Protein AF-A0A5B9QUE5-F1 (afdb_monomer_lite)

pLDDT: mean 86.11, std 14.35, range [30.64, 97.0]

Secondary structure (DSSP, 8-state):
-------PPPPHHHHHHHHHHHHHHHHHTT--TTT-EEEEEEEEEEE--BTTB-EEEEEEEEEEEE-TTS-EEEEEEEEEEEEETTEEEEEEEEEESSHHHHHHHHHHHHH------TT-HHHHHHHHHHHHHHHHHHHHHHHHHH--

Sequence (148 aa):
MRPETDTRQFDKRTMQQVSADAVRALARAHYCPERSLIDYFRCIDFQPETEDAFGRQLWYFNATAIDEWNREVPVFGVIEYSVQYSLNELVEDGVFLTLEQRDRYESVYRREPLRPYWRHPGHRWLLAAMVLVSIGWLTVLLLRKLML

Organism: NCBI:txid980254

Foldseek 3Di:
DQPPQDVDDDDPVVVVVVVVVVLVQCVVVQWDSVPKAWDDKGWRDWAPDDPQAWIKTKMKIWIQTQHPVRDTAIKIKIWMFTHDPNDTDTPDIHIGRDPVVVVVVVVVVVVDDPDVCCPDVVNVVVVVVVVVVVVVVVVVVVVVVVVD

Structure (mmCIF, N/CA/C/O backbone):
data_AF-A0A5B9QUE5-F1
#
_entry.id   AF-A0A5B9QUE5-F1
#
loop_
_atom_site.group_PDB
_atom_site.id
_atom_site.type_symbol
_atom_site.label_atom_id
_atom_site.label_alt_id
_atom_site.label_comp_id
_atom_site.label_asym_id
_atom_site.label_entity_id
_atom_site.label_seq_id
_atom_site.pdbx_PDB_ins_code
_atom_site.Cartn_x
_atom_site.Cartn_y
_atom_site.Cartn_z
_atom_site.occupancy
_atom_site.B_iso_or_equiv
_atom_site.auth_seq_id
_atom_site.auth_comp_id
_atom_site.auth_asym_id
_atom_site.auth_atom_id
_atom_site.pdbx_PDB_model_num
ATOM 1 N N . MET A 1 1 ? -14.254 12.072 -16.467 1.00 30.64 1 MET A N 1
ATOM 2 C CA . MET A 1 1 ? -14.213 12.795 -15.180 1.00 30.64 1 MET A CA 1
ATOM 3 C C . MET A 1 1 ? -12.949 12.371 -14.455 1.00 30.64 1 MET A C 1
ATOM 5 O O . MET A 1 1 ? -12.829 11.198 -14.134 1.00 30.64 1 MET A O 1
ATOM 9 N N . ARG A 1 2 ? -11.970 13.271 -14.305 1.00 34.62 2 ARG A N 1
ATOM 10 C CA . ARG A 1 2 ? -10.830 13.053 -13.400 1.00 34.62 2 ARG A CA 1
ATOM 11 C C . ARG A 1 2 ? -11.378 13.205 -11.978 1.00 34.62 2 ARG A C 1
ATOM 13 O O . ARG A 1 2 ? -12.006 14.236 -11.749 1.00 34.62 2 ARG A O 1
ATOM 20 N N . PRO A 1 3 ? -11.207 12.236 -11.067 1.00 44.53 3 PRO A N 1
ATOM 21 C CA . PRO A 1 3 ? -11.553 12.479 -9.679 1.00 44.53 3 PRO A CA 1
ATOM 22 C C . PRO A 1 3 ? -10.622 13.580 -9.173 1.00 44.53 3 PRO A C 1
ATOM 24 O O . PRO A 1 3 ? -9.398 13.484 -9.300 1.00 44.53 3 PRO A O 1
ATOM 27 N N . GLU A 1 4 ? -11.222 14.672 -8.708 1.00 39.91 4 GLU A N 1
ATOM 28 C CA . GLU A 1 4 ? -10.539 15.719 -7.966 1.00 39.91 4 GLU A CA 1
ATOM 29 C C . GLU A 1 4 ? -9.822 15.033 -6.807 1.00 39.91 4 GLU A C 1
ATOM 31 O O . GLU A 1 4 ? -10.454 14.449 -5.929 1.00 39.91 4 GLU A O 1
ATOM 36 N N . THR A 1 5 ? -8.489 15.019 -6.840 1.00 45.91 5 THR A N 1
ATOM 37 C CA . THR A 1 5 ? -7.717 14.610 -5.672 1.00 45.91 5 THR A CA 1
ATOM 38 C C . THR A 1 5 ? -7.804 15.718 -4.658 1.00 45.91 5 THR A C 1
ATOM 40 O O . THR A 1 5 ? -6.935 16.585 -4.584 1.00 45.91 5 THR A O 1
ATOM 43 N N . ASP A 1 6 ? -8.911 15.687 -3.935 1.00 47.16 6 ASP A N 1
ATOM 44 C CA . ASP A 1 6 ? -9.102 16.439 -2.726 1.00 47.16 6 ASP A CA 1
ATOM 45 C C . ASP A 1 6 ? -8.006 16.012 -1.747 1.00 47.16 6 ASP A C 1
ATOM 47 O O . ASP A 1 6 ? -7.708 14.821 -1.593 1.00 47.16 6 ASP A O 1
ATOM 51 N N . THR A 1 7 ? -7.342 16.992 -1.145 1.00 56.16 7 THR A N 1
ATOM 52 C CA . THR A 1 7 ? -6.239 16.807 -0.193 1.00 56.16 7 THR A CA 1
ATOM 53 C C . THR A 1 7 ? -6.817 16.298 1.124 1.00 56.16 7 THR A C 1
ATOM 55 O O . THR A 1 7 ? -6.839 16.987 2.143 1.00 56.16 7 THR A O 1
ATOM 58 N N . ARG A 1 8 ? -7.370 15.087 1.093 1.00 67.50 8 ARG A N 1
ATOM 59 C CA . ARG A 1 8 ? -7.996 14.456 2.243 1.00 67.50 8 ARG A CA 1
ATOM 60 C C . ARG A 1 8 ? -6.909 14.199 3.275 1.00 67.50 8 ARG A C 1
ATOM 62 O O . ARG A 1 8 ? -5.949 13.477 3.011 1.00 67.50 8 ARG A O 1
ATOM 69 N N . GLN A 1 9 ? -7.034 14.832 4.434 1.00 75.69 9 GLN A N 1
ATOM 70 C CA . GLN A 1 9 ? -6.149 14.551 5.554 1.00 75.69 9 GLN A CA 1
ATOM 71 C C . GLN A 1 9 ? -6.570 13.216 6.162 1.00 75.69 9 GLN A C 1
ATOM 73 O O . GLN A 1 9 ? -7.696 13.064 6.629 1.00 75.69 9 GLN A O 1
ATOM 78 N N . PHE A 1 10 ? -5.670 12.240 6.098 1.00 84.69 10 PHE A N 1
ATOM 79 C CA . PHE A 1 10 ? -5.847 10.948 6.742 1.00 84.69 10 PHE A CA 1
ATOM 80 C C . PHE A 1 10 ? -5.243 10.976 8.139 1.00 84.69 10 PHE A C 1
ATOM 82 O O . PHE A 1 10 ? -4.226 11.633 8.378 1.00 84.69 10 PHE A O 1
ATOM 89 N N . ASP A 1 11 ? -5.843 10.215 9.050 1.00 86.88 11 ASP A N 1
ATOM 90 C CA . ASP A 1 11 ? -5.322 10.074 10.400 1.00 86.88 11 ASP A CA 1
ATOM 91 C C . ASP A 1 11 ? -3.886 9.549 10.396 1.00 86.88 11 ASP A C 1
ATOM 93 O O . ASP A 1 11 ? -3.489 8.707 9.581 1.00 86.88 11 ASP A O 1
ATOM 97 N N . LYS A 1 12 ? -3.107 9.990 11.388 1.00 89.50 12 LYS A N 1
ATOM 98 C CA . LYS A 1 12 ? -1.709 9.577 11.563 1.00 89.50 12 LYS A CA 1
ATOM 99 C C . LYS A 1 12 ? -1.555 8.054 11.591 1.00 89.50 12 LYS A C 1
ATOM 101 O O . LYS A 1 12 ? -0.590 7.533 11.041 1.00 89.50 12 LYS A O 1
ATOM 106 N N . ARG A 1 13 ? -2.511 7.346 12.202 1.00 90.56 13 ARG A N 1
ATOM 107 C CA . ARG A 1 13 ? -2.524 5.878 12.270 1.00 90.56 13 ARG A CA 1
ATOM 108 C C . ARG A 1 13 ? -2.637 5.243 10.883 1.00 90.56 13 ARG A C 1
ATOM 110 O O . ARG A 1 13 ? -1.886 4.321 10.586 1.00 90.56 13 ARG A O 1
ATOM 117 N N . THR A 1 14 ? -3.525 5.758 10.034 1.00 91.25 14 THR A N 1
ATOM 118 C CA . THR A 1 14 ? -3.688 5.283 8.653 1.00 91.25 14 THR A CA 1
ATOM 119 C C . THR A 1 14 ? -2.407 5.504 7.863 1.00 91.25 14 THR A C 1
ATOM 121 O O . THR A 1 14 ? -1.905 4.573 7.246 1.00 91.25 14 THR A O 1
ATOM 124 N N . MET A 1 15 ? -1.805 6.692 7.964 1.00 93.00 15 MET A N 1
ATOM 125 C CA . MET A 1 15 ? -0.537 6.979 7.286 1.00 93.00 15 MET A CA 1
ATOM 126 C C . MET A 1 15 ? 0.617 6.089 7.767 1.00 93.00 15 MET A C 1
ATOM 128 O O . MET A 1 15 ? 1.449 5.670 6.966 1.00 93.00 15 MET A O 1
ATOM 132 N N . GLN A 1 16 ? 0.669 5.768 9.063 1.00 93.88 16 GLN A N 1
ATOM 133 C CA . GLN A 1 16 ? 1.651 4.826 9.606 1.00 93.88 16 GLN A CA 1
ATOM 134 C C . GLN A 1 16 ? 1.456 3.413 9.053 1.00 93.88 16 GLN A C 1
ATOM 136 O O . GLN A 1 16 ? 2.440 2.758 8.719 1.00 93.88 16 GLN A O 1
ATOM 141 N N . GLN A 1 17 ? 0.207 2.960 8.932 1.00 94.75 17 GLN A N 1
ATOM 142 C CA . GLN A 1 17 ? -0.108 1.658 8.353 1.00 94.75 17 GLN A CA 1
ATOM 143 C C . GLN A 1 17 ? 0.265 1.597 6.866 1.00 94.75 17 GLN A C 1
ATOM 145 O O . GLN A 1 17 ? 0.997 0.694 6.475 1.00 94.75 17 GLN A O 1
ATOM 150 N N . VAL A 1 18 ? -0.141 2.597 6.076 1.00 95.31 18 VAL A N 1
ATOM 151 C CA . VAL A 1 18 ? 0.212 2.724 4.648 1.00 95.31 18 VAL A CA 1
ATOM 152 C C . VAL A 1 18 ? 1.729 2.676 4.460 1.00 95.31 18 VAL A C 1
ATOM 154 O O . VAL A 1 18 ? 2.231 1.959 3.599 1.00 95.31 18 VAL A O 1
ATOM 157 N N . SER A 1 19 ? 2.475 3.402 5.296 1.00 95.31 19 SER A N 1
ATOM 158 C CA . SER A 1 19 ? 3.939 3.405 5.251 1.00 95.31 19 SER A CA 1
ATOM 159 C C . SER A 1 19 ? 4.536 2.034 5.584 1.0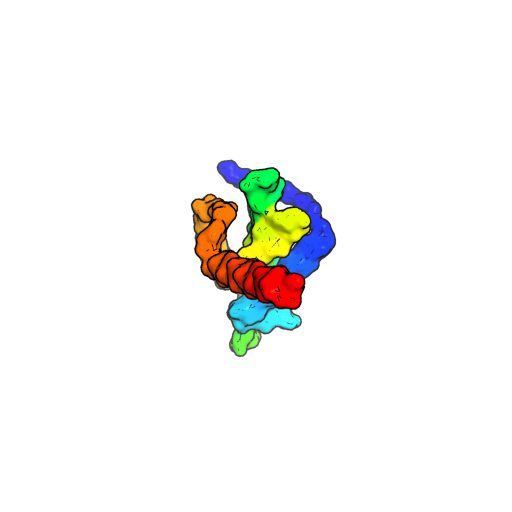0 95.31 19 SER A C 1
ATOM 161 O O . SER A 1 19 ? 5.384 1.532 4.847 1.00 95.31 19 SER A O 1
ATOM 163 N N . ALA A 1 20 ? 4.059 1.382 6.648 1.00 95.81 20 ALA A N 1
ATOM 164 C CA . ALA A 1 20 ? 4.530 0.053 7.033 1.00 95.81 20 ALA A CA 1
ATOM 165 C C . ALA A 1 20 ? 4.238 -1.008 5.957 1.00 95.81 20 ALA A C 1
ATOM 167 O O . ALA A 1 20 ? 5.088 -1.858 5.679 1.00 95.81 20 ALA A O 1
ATOM 168 N N . ASP A 1 21 ? 3.064 -0.949 5.329 1.00 96.81 21 ASP A N 1
ATOM 169 C CA . ASP A 1 21 ? 2.688 -1.874 4.262 1.00 96.81 21 ASP A CA 1
ATOM 170 C C . ASP A 1 21 ? 3.464 -1.589 2.964 1.00 96.81 21 ASP A C 1
ATOM 172 O O . ASP A 1 21 ? 3.869 -2.531 2.290 1.00 96.81 21 ASP A O 1
ATOM 176 N N . ALA A 1 22 ? 3.800 -0.331 2.654 1.00 96.44 22 ALA A N 1
ATOM 177 C CA . ALA A 1 22 ? 4.675 0.003 1.525 1.00 96.44 22 ALA A CA 1
ATOM 178 C C . ALA A 1 22 ? 6.090 -0.567 1.693 1.00 96.44 22 ALA A C 1
ATOM 180 O O . ALA A 1 22 ? 6.647 -1.162 0.769 1.00 96.44 22 ALA A O 1
ATOM 181 N N . VAL A 1 23 ? 6.658 -0.442 2.895 1.00 96.25 23 VAL A N 1
ATOM 182 C CA . VAL A 1 23 ? 7.947 -1.052 3.252 1.00 96.25 23 VAL A CA 1
ATOM 183 C C . VAL A 1 23 ? 7.884 -2.574 3.089 1.00 96.25 23 VAL A C 1
ATOM 185 O O . VAL A 1 23 ? 8.794 -3.181 2.520 1.00 96.25 23 VAL A O 1
ATOM 188 N N . ARG A 1 24 ? 6.785 -3.203 3.523 1.00 96.25 24 ARG A N 1
ATOM 189 C CA . ARG A 1 24 ? 6.560 -4.645 3.342 1.00 96.25 24 ARG A CA 1
ATOM 190 C C . ARG A 1 24 ? 6.433 -5.029 1.865 1.00 96.25 24 ARG A C 1
ATOM 192 O O . ARG A 1 24 ? 6.965 -6.067 1.474 1.00 96.25 24 ARG A O 1
ATOM 199 N N . ALA A 1 25 ? 5.766 -4.215 1.053 1.00 96.38 25 ALA A N 1
ATOM 200 C CA . ALA A 1 25 ? 5.616 -4.441 -0.381 1.00 96.38 25 ALA A CA 1
ATOM 201 C C . ALA A 1 25 ? 6.973 -4.397 -1.103 1.00 96.38 25 ALA A C 1
ATOM 203 O O . ALA A 1 25 ? 7.266 -5.278 -1.910 1.00 96.38 25 ALA A O 1
ATOM 204 N N . LEU A 1 26 ? 7.841 -3.438 -0.753 1.00 96.25 26 LEU A N 1
ATOM 205 C CA . LEU A 1 26 ? 9.218 -3.369 -1.261 1.00 96.25 26 LEU A CA 1
ATOM 206 C C . LEU A 1 26 ? 10.017 -4.629 -0.911 1.00 96.25 26 LEU A C 1
ATOM 208 O O . LEU A 1 26 ? 10.648 -5.217 -1.789 1.00 96.25 26 LEU A O 1
ATOM 212 N N . ALA A 1 27 ? 9.935 -5.082 0.343 1.00 95.00 27 ALA A N 1
ATOM 213 C CA . ALA A 1 27 ? 10.596 -6.310 0.781 1.00 95.00 27 ALA A CA 1
ATOM 214 C C . ALA A 1 27 ? 10.085 -7.546 0.017 1.00 95.00 27 ALA A C 1
ATOM 216 O O . ALA A 1 27 ? 10.874 -8.379 -0.424 1.00 95.00 27 ALA A O 1
ATOM 217 N N . ARG A 1 28 ? 8.763 -7.654 -0.190 1.00 94.38 28 ARG A N 1
ATOM 218 C CA . ARG A 1 28 ? 8.136 -8.746 -0.958 1.00 94.38 28 ARG A CA 1
ATOM 219 C C . ARG A 1 28 ? 8.575 -8.748 -2.424 1.00 94.38 28 ARG A C 1
ATOM 221 O O . ARG A 1 28 ? 8.695 -9.810 -3.027 1.00 94.38 28 ARG A O 1
ATOM 228 N N . ALA A 1 29 ? 8.840 -7.570 -2.980 1.00 94.00 29 ALA A N 1
ATOM 229 C CA . ALA A 1 29 ? 9.368 -7.395 -4.325 1.00 94.00 29 ALA A CA 1
ATOM 230 C C . ALA A 1 29 ? 10.900 -7.576 -4.421 1.00 94.00 29 ALA A C 1
ATOM 232 O O . ALA A 1 29 ? 11.466 -7.312 -5.476 1.00 94.00 29 ALA A O 1
ATOM 233 N N . HIS A 1 30 ? 11.558 -8.081 -3.367 1.00 94.19 30 HIS A N 1
ATOM 234 C CA . HIS A 1 30 ? 13.004 -8.344 -3.298 1.00 94.19 30 HIS A CA 1
ATOM 235 C C . HIS A 1 30 ? 13.894 -7.091 -3.388 1.00 94.19 30 HIS A C 1
ATOM 237 O O . HIS A 1 30 ? 15.076 -7.188 -3.713 1.00 94.19 30 HIS A O 1
ATOM 243 N N . TYR A 1 31 ? 13.354 -5.917 -3.059 1.00 95.31 31 TYR A N 1
ATOM 244 C CA . TYR A 1 31 ? 14.160 -4.718 -2.832 1.00 95.31 31 TYR A CA 1
ATOM 245 C C . TYR A 1 31 ? 14.648 -4.663 -1.382 1.00 95.31 31 TYR A C 1
ATOM 247 O O . TYR A 1 31 ? 14.060 -5.291 -0.503 1.00 95.31 31 TYR A O 1
ATOM 255 N N . CYS A 1 32 ? 15.704 -3.892 -1.108 1.00 94.31 32 CYS A N 1
ATOM 256 C CA . CYS A 1 32 ? 16.180 -3.644 0.258 1.00 94.31 32 CYS A CA 1
ATOM 257 C C . CYS A 1 32 ? 15.413 -2.463 0.885 1.00 94.31 32 CYS A C 1
ATOM 259 O O . CYS A 1 32 ? 15.738 -1.305 0.589 1.00 94.31 32 CYS A O 1
ATOM 261 N N . PRO A 1 33 ? 14.397 -2.703 1.735 1.00 91.88 33 PRO A N 1
ATOM 262 C CA . PRO A 1 33 ? 13.555 -1.638 2.272 1.00 91.88 33 PRO A CA 1
ATOM 263 C C . PRO A 1 33 ? 14.319 -0.655 3.167 1.00 91.88 33 PRO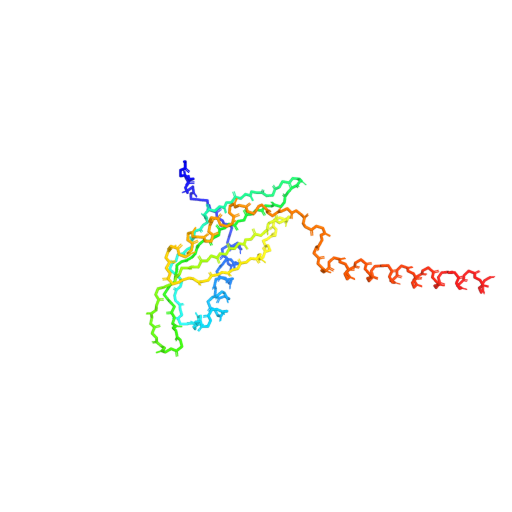 A C 1
ATOM 265 O O . PRO A 1 33 ? 14.004 0.528 3.159 1.00 91.88 33 PRO A O 1
ATOM 268 N N . GLU A 1 34 ? 15.341 -1.104 3.901 1.00 92.75 34 GLU A N 1
ATOM 269 C CA . GLU A 1 34 ? 16.110 -0.273 4.842 1.00 92.75 34 GLU A CA 1
ATOM 270 C C . GLU A 1 34 ? 16.898 0.835 4.141 1.00 92.75 34 GLU A C 1
ATOM 272 O O . GLU A 1 34 ? 17.243 1.846 4.752 1.00 92.75 34 GLU A O 1
ATOM 277 N N . ARG A 1 35 ? 17.215 0.623 2.861 1.00 93.50 35 ARG A N 1
ATOM 278 C CA . ARG A 1 35 ? 17.983 1.550 2.025 1.00 93.50 35 ARG A CA 1
ATOM 279 C C . ARG A 1 35 ? 17.142 2.208 0.940 1.00 93.50 35 ARG A C 1
ATOM 281 O O . ARG A 1 35 ? 17.644 3.081 0.242 1.00 93.50 35 ARG A O 1
ATOM 288 N N . SER A 1 36 ? 15.894 1.780 0.793 1.00 92.62 36 SER A N 1
ATOM 289 C CA . SER A 1 36 ? 14.956 2.359 -0.158 1.00 92.62 36 SER A CA 1
ATOM 290 C C . SER A 1 36 ? 14.302 3.595 0.452 1.00 92.62 36 SER A C 1
ATOM 292 O O . SER A 1 36 ? 13.976 3.621 1.639 1.00 92.62 36 SER A O 1
ATOM 294 N N . LEU A 1 37 ? 14.087 4.623 -0.362 1.00 94.31 37 LEU A N 1
ATOM 295 C CA . LEU A 1 37 ? 13.430 5.859 0.050 1.00 94.31 37 LEU A CA 1
ATOM 296 C C . LEU A 1 37 ? 12.031 5.908 -0.561 1.00 94.31 37 LEU A C 1
ATOM 298 O O . LEU A 1 37 ? 11.898 5.844 -1.778 1.00 94.31 37 LEU A O 1
ATOM 302 N N . ILE A 1 38 ? 10.994 6.038 0.267 1.00 94.19 38 ILE A N 1
ATOM 303 C CA . ILE A 1 38 ? 9.633 6.292 -0.220 1.00 94.19 38 ILE A CA 1
ATOM 304 C C . ILE A 1 38 ? 9.428 7.804 -0.288 1.00 94.19 38 ILE A C 1
ATOM 306 O O . ILE A 1 38 ? 9.453 8.483 0.738 1.00 94.19 38 ILE A O 1
ATOM 310 N N . ASP A 1 39 ? 9.221 8.321 -1.495 1.00 91.00 39 ASP A N 1
ATOM 311 C CA . ASP A 1 39 ? 9.172 9.758 -1.767 1.00 91.00 39 ASP A CA 1
ATOM 312 C C . ASP A 1 39 ? 7.823 10.369 -1.385 1.00 91.00 39 ASP A C 1
ATOM 314 O O . ASP A 1 39 ? 7.738 11.484 -0.868 1.00 91.00 39 ASP A O 1
ATOM 318 N N . TYR A 1 40 ? 6.738 9.657 -1.695 1.00 88.62 40 TYR A N 1
ATOM 319 C CA . TYR A 1 40 ? 5.392 10.209 -1.620 1.00 88.62 40 TYR A CA 1
ATOM 320 C C . TYR A 1 40 ? 4.315 9.122 -1.596 1.00 88.62 40 TYR A C 1
ATOM 322 O O . TYR A 1 40 ? 4.454 8.087 -2.247 1.00 88.62 40 TYR A O 1
ATOM 330 N N . PHE A 1 41 ? 3.212 9.417 -0.901 1.00 93.12 41 PHE A N 1
ATOM 331 C CA . PHE A 1 41 ? 1.993 8.610 -0.832 1.00 93.12 41 PHE A CA 1
ATOM 332 C C . PHE A 1 41 ? 0.788 9.402 -1.342 1.00 93.12 41 PHE A C 1
ATOM 334 O O . PHE A 1 41 ? 0.612 10.568 -0.987 1.00 93.12 41 PHE A O 1
ATOM 341 N N . ARG A 1 42 ? -0.098 8.750 -2.097 1.00 92.44 42 ARG A N 1
ATOM 342 C CA . ARG A 1 42 ? -1.348 9.338 -2.591 1.00 92.44 42 ARG A CA 1
ATOM 343 C C . ARG A 1 42 ? -2.500 8.369 -2.452 1.00 92.44 42 ARG A C 1
ATOM 345 O O . ARG A 1 42 ? -2.438 7.279 -3.006 1.00 92.44 42 ARG A O 1
ATOM 352 N N . CYS A 1 43 ? -3.581 8.798 -1.816 1.00 92.50 43 CYS A N 1
ATOM 353 C CA . CYS A 1 43 ? -4.846 8.088 -1.934 1.00 92.50 43 CYS A CA 1
ATOM 354 C C . CYS A 1 43 ? -5.488 8.441 -3.286 1.00 92.50 43 CYS A C 1
ATOM 356 O O . CYS A 1 43 ? -5.685 9.617 -3.599 1.00 92.50 43 CYS A O 1
ATOM 358 N N . ILE A 1 44 ? -5.735 7.426 -4.109 1.00 91.38 44 ILE A N 1
ATOM 359 C CA . ILE A 1 44 ? -6.259 7.540 -5.478 1.00 91.38 44 ILE A CA 1
ATOM 360 C C . ILE A 1 44 ? -7.751 7.255 -5.519 1.00 91.3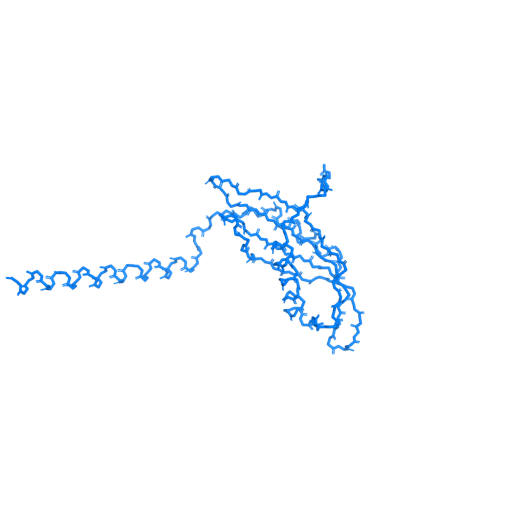8 44 ILE A C 1
ATOM 362 O O . ILE A 1 44 ? -8.480 7.892 -6.278 1.00 91.38 44 ILE A O 1
ATOM 366 N N . ASP A 1 45 ? -8.191 6.304 -4.702 1.00 90.56 45 ASP A N 1
ATOM 367 C CA . ASP A 1 45 ? -9.598 6.009 -4.515 1.00 90.56 45 ASP A CA 1
ATOM 368 C C . ASP A 1 45 ? -9.891 5.827 -3.031 1.00 90.56 45 ASP A C 1
ATOM 370 O O . ASP A 1 45 ? -9.116 5.207 -2.301 1.00 90.56 45 ASP A O 1
ATOM 374 N N . PHE A 1 46 ? -11.017 6.379 -2.601 1.00 90.38 46 PHE A N 1
ATOM 375 C CA . PHE A 1 46 ? -11.535 6.220 -1.255 1.00 90.38 46 PHE A CA 1
ATOM 376 C C . PHE A 1 46 ? -13.045 6.076 -1.343 1.00 90.38 46 PHE A C 1
ATOM 378 O O . PHE A 1 46 ? -13.764 7.020 -1.680 1.00 90.38 46 PHE A O 1
ATOM 385 N N . GLN A 1 47 ? -13.514 4.903 -0.960 1.00 89.38 47 GLN A N 1
ATOM 386 C CA . GLN A 1 47 ? -14.916 4.566 -0.833 1.00 89.38 47 GLN A CA 1
ATOM 387 C C . GLN A 1 47 ? -15.156 4.270 0.649 1.00 89.38 47 GLN A C 1
ATOM 389 O O . GLN A 1 47 ? -14.566 3.323 1.173 1.00 89.38 47 GLN A O 1
ATOM 394 N N . PRO A 1 48 ? -15.938 5.093 1.366 1.00 86.56 48 PRO A N 1
ATOM 395 C CA . PRO A 1 48 ? -16.256 4.805 2.758 1.00 86.56 48 PRO A CA 1
ATOM 396 C C . PRO A 1 48 ? -17.056 3.504 2.858 1.00 86.56 48 PRO A C 1
ATOM 398 O O . PRO A 1 48 ? -17.756 3.122 1.919 1.00 86.56 48 PRO A O 1
ATOM 401 N N . GLU A 1 49 ? -16.965 2.841 4.007 1.00 86.75 49 GLU A N 1
ATOM 402 C CA . GLU A 1 49 ? -17.871 1.737 4.305 1.00 86.75 49 GLU A CA 1
ATOM 403 C C . GLU A 1 49 ? -19.314 2.235 4.440 1.00 86.75 49 GLU A C 1
ATOM 405 O O . GLU A 1 49 ? -19.575 3.381 4.816 1.00 86.75 49 GLU A O 1
ATOM 410 N N . THR A 1 50 ? -20.251 1.360 4.107 1.00 84.75 50 THR A N 1
ATOM 411 C CA . THR A 1 50 ? -21.692 1.582 4.236 1.00 84.75 50 THR A CA 1
ATOM 412 C C . THR A 1 50 ? -22.298 0.413 5.004 1.00 84.75 50 THR A C 1
ATOM 414 O O . THR A 1 50 ? -21.630 -0.595 5.222 1.00 84.75 50 THR A O 1
ATOM 417 N N . GLU A 1 51 ? -23.566 0.516 5.394 1.00 81.44 51 GLU A N 1
ATOM 418 C CA . GLU A 1 51 ? -24.256 -0.572 6.106 1.00 81.44 51 GLU A CA 1
ATOM 419 C C . GLU A 1 51 ? -24.236 -1.897 5.322 1.00 81.44 51 GLU A C 1
ATOM 421 O O . GLU A 1 51 ? -24.113 -2.967 5.916 1.00 81.44 51 GLU A O 1
ATOM 426 N N . ASP A 1 52 ? -24.274 -1.818 3.988 1.00 80.06 52 ASP A N 1
ATOM 427 C CA . ASP A 1 52 ? -24.400 -2.978 3.101 1.00 80.06 52 ASP A CA 1
ATOM 428 C C . ASP A 1 52 ? -23.097 -3.366 2.378 1.00 80.06 52 ASP A C 1
ATOM 430 O O . ASP A 1 52 ? -23.059 -4.373 1.661 1.00 80.06 52 ASP A O 1
ATOM 434 N N . ALA A 1 53 ? -22.022 -2.582 2.517 1.00 79.25 53 ALA A N 1
ATOM 435 C CA . ALA A 1 53 ? -20.781 -2.815 1.783 1.00 79.25 53 ALA A CA 1
ATOM 436 C C . ALA A 1 53 ? -19.530 -2.330 2.519 1.00 79.25 53 ALA A C 1
ATOM 438 O O . ALA A 1 53 ? -19.502 -1.247 3.104 1.00 79.25 53 ALA A O 1
ATOM 439 N N . PHE A 1 54 ? -18.464 -3.119 2.381 1.00 85.38 54 PHE A N 1
ATOM 440 C CA . PHE A 1 54 ? -17.113 -2.750 2.787 1.00 85.38 54 PHE A CA 1
ATOM 441 C C . PHE A 1 54 ? -16.656 -1.477 2.075 1.00 85.38 54 PHE A C 1
ATOM 443 O O . PHE A 1 54 ? -16.898 -1.296 0.878 1.00 85.38 54 PHE A O 1
ATOM 450 N N . GLY A 1 55 ? -15.944 -0.624 2.806 1.00 88.81 55 GLY A N 1
ATOM 451 C CA . GLY A 1 55 ? -15.216 0.482 2.207 1.00 88.81 55 GLY A CA 1
ATOM 452 C C . GLY A 1 55 ? -13.992 -0.024 1.450 1.00 88.81 55 GLY A C 1
ATOM 453 O O . GLY A 1 55 ? -13.539 -1.155 1.629 1.00 88.81 55 GLY A O 1
ATOM 454 N N . ARG A 1 56 ? -13.439 0.823 0.589 1.00 90.50 56 ARG A N 1
ATOM 455 C CA . ARG A 1 56 ? -12.250 0.515 -0.206 1.00 90.50 56 ARG A CA 1
ATOM 456 C C . ARG A 1 56 ? -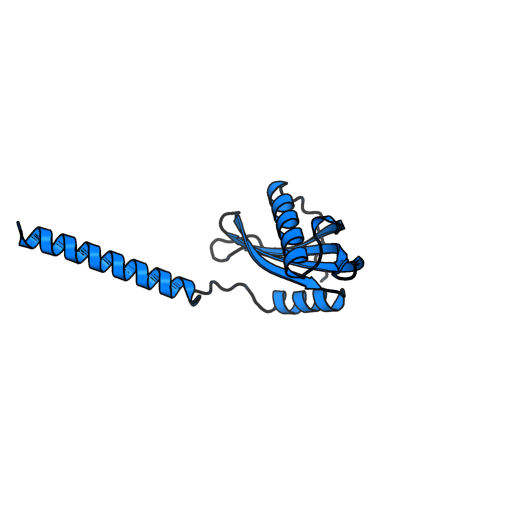11.318 1.701 -0.220 1.00 90.50 56 ARG A C 1
ATOM 458 O O . ARG A 1 56 ? -11.764 2.842 -0.310 1.00 90.50 56 ARG A O 1
ATOM 465 N N . GLN A 1 57 ? -10.023 1.439 -0.188 1.00 92.50 57 GLN A N 1
ATOM 466 C CA . GLN A 1 57 ? -9.027 2.473 -0.428 1.00 92.50 57 GLN A CA 1
ATOM 467 C C . GLN A 1 57 ? -7.965 1.944 -1.375 1.00 92.50 57 GLN A C 1
ATOM 469 O O . GLN A 1 57 ? -7.506 0.816 -1.217 1.00 92.50 57 GLN A O 1
ATOM 474 N N . LEU A 1 58 ? -7.560 2.771 -2.330 1.00 93.56 58 LEU A N 1
ATOM 475 C CA . LEU A 1 58 ? -6.416 2.508 -3.189 1.00 93.56 58 LEU A CA 1
ATOM 476 C C . LEU A 1 58 ? -5.386 3.608 -2.983 1.00 93.56 58 LEU A C 1
ATOM 478 O O . LEU A 1 58 ? -5.673 4.794 -3.162 1.00 93.56 58 LEU A O 1
ATOM 482 N N . TRP A 1 59 ? -4.178 3.201 -2.629 1.00 95.19 59 TRP A N 1
ATOM 483 C CA . TRP A 1 59 ? -3.052 4.081 -2.378 1.00 95.19 59 TRP A CA 1
ATOM 484 C C . TRP A 1 59 ? -1.944 3.817 -3.378 1.00 95.19 59 TRP A C 1
ATOM 486 O O . TRP A 1 59 ? -1.594 2.669 -3.628 1.00 95.19 59 TRP A O 1
ATOM 496 N N . TYR A 1 60 ? -1.359 4.882 -3.912 1.00 95.62 60 TYR A N 1
ATOM 497 C CA . TYR A 1 60 ? -0.109 4.832 -4.658 1.00 95.62 60 TYR A CA 1
ATOM 498 C C . TYR A 1 60 ? 1.028 5.339 -3.797 1.00 95.62 60 TYR A C 1
ATOM 500 O O . TYR A 1 60 ? 0.865 6.287 -3.026 1.00 95.62 60 TYR A O 1
ATOM 508 N N . PHE A 1 61 ? 2.199 4.751 -3.993 1.00 95.69 61 PHE A N 1
ATOM 509 C CA . PHE A 1 61 ? 3.444 5.320 -3.512 1.00 95.69 61 PHE A CA 1
ATOM 510 C C . PHE A 1 61 ? 4.500 5.291 -4.607 1.00 95.69 61 PHE A C 1
ATOM 512 O O . PHE A 1 61 ? 4.475 4.439 -5.493 1.00 95.69 61 PHE A O 1
ATOM 519 N N . ASN A 1 62 ? 5.423 6.240 -4.549 1.00 96.25 62 ASN A N 1
ATOM 520 C CA . ASN A 1 62 ? 6.622 6.228 -5.374 1.00 96.25 62 ASN A CA 1
ATOM 521 C C . ASN A 1 62 ? 7.820 6.042 -4.451 1.00 96.25 62 ASN A C 1
ATOM 523 O O . ASN A 1 62 ? 7.836 6.600 -3.351 1.00 96.25 62 ASN A O 1
ATOM 527 N N . ALA A 1 63 ? 8.796 5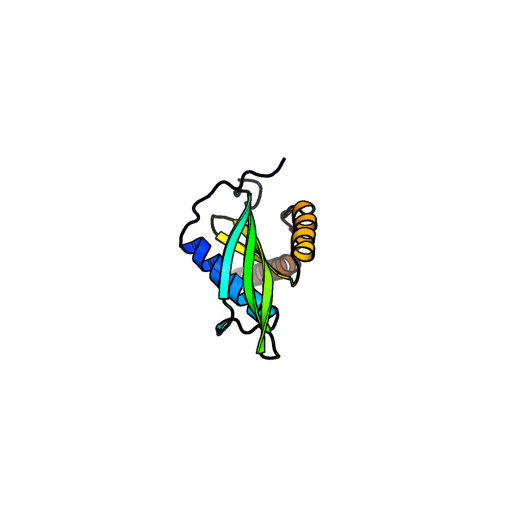.262 -4.892 1.00 95.88 63 ALA A N 1
ATOM 528 C CA . ALA A 1 63 ? 10.013 5.052 -4.134 1.00 95.88 63 ALA A CA 1
ATOM 529 C C . ALA A 1 63 ? 11.228 4.945 -5.052 1.00 95.88 63 ALA A C 1
ATOM 531 O O . ALA A 1 63 ? 11.135 4.474 -6.187 1.00 95.88 63 ALA A O 1
ATOM 532 N N . THR A 1 64 ? 12.380 5.317 -4.513 1.00 97.00 64 THR A N 1
ATOM 533 C CA . THR A 1 64 ? 13.687 4.939 -5.043 1.00 97.00 64 THR A CA 1
ATOM 534 C C . THR A 1 64 ? 14.136 3.693 -4.291 1.00 97.00 64 THR A C 1
ATOM 536 O O . THR A 1 64 ? 14.481 3.764 -3.110 1.00 97.00 64 THR A O 1
ATOM 539 N N . ALA A 1 65 ? 14.059 2.536 -4.945 1.00 95.56 65 ALA A N 1
ATOM 540 C CA . ALA A 1 65 ? 14.355 1.244 -4.343 1.00 95.56 65 ALA A CA 1
ATOM 541 C C . ALA A 1 65 ? 15.772 0.769 -4.673 1.00 95.56 65 ALA A C 1
ATOM 543 O O . ALA A 1 65 ? 16.304 1.075 -5.737 1.00 95.56 65 ALA A O 1
ATOM 544 N N . ILE A 1 66 ? 16.373 -0.005 -3.768 1.00 96.38 66 ILE A N 1
ATOM 545 C CA . ILE A 1 66 ? 17.665 -0.660 -4.009 1.00 96.38 66 ILE A CA 1
ATOM 546 C C . ILE A 1 66 ? 17.425 -2.107 -4.429 1.00 96.38 66 ILE A C 1
ATOM 548 O O . ILE A 1 66 ? 16.849 -2.879 -3.658 1.00 96.38 66 ILE A O 1
ATOM 552 N N . ASP A 1 67 ? 17.866 -2.461 -5.635 1.00 93.88 67 ASP A N 1
ATOM 553 C CA . ASP A 1 67 ? 17.786 -3.825 -6.163 1.00 93.88 67 ASP A CA 1
ATOM 554 C C . ASP A 1 67 ? 18.872 -4.759 -5.590 1.00 93.88 67 ASP A C 1
ATOM 556 O O . ASP A 1 67 ? 19.778 -4.348 -4.858 1.00 93.88 67 ASP A O 1
ATOM 560 N N . GLU A 1 68 ? 18.785 -6.044 -5.933 1.00 91.19 68 GLU A N 1
ATOM 561 C CA . GLU A 1 68 ? 19.740 -7.077 -5.509 1.00 91.19 68 GLU A CA 1
ATOM 562 C C . GLU A 1 68 ? 21.179 -6.840 -6.005 1.00 91.19 68 GLU A C 1
ATOM 564 O O . GLU A 1 68 ? 22.138 -7.320 -5.399 1.00 91.19 68 GLU A O 1
ATOM 569 N N . TRP A 1 69 ? 21.351 -6.045 -7.066 1.00 94.06 69 TRP A N 1
ATOM 570 C CA . TRP A 1 69 ? 22.652 -5.637 -7.603 1.00 94.06 69 TRP A CA 1
ATOM 571 C C . TRP A 1 69 ? 23.132 -4.301 -7.038 1.00 94.06 69 TRP A C 1
ATOM 573 O O . TRP A 1 69 ? 24.093 -3.725 -7.555 1.00 94.06 69 TRP A O 1
ATOM 583 N N . ASN A 1 70 ? 22.498 -3.818 -5.968 1.00 93.12 70 ASN A N 1
ATOM 584 C CA . ASN A 1 70 ? 22.841 -2.576 -5.294 1.00 93.12 70 ASN A CA 1
ATOM 585 C C . ASN A 1 70 ? 22.662 -1.323 -6.174 1.00 93.12 70 ASN A C 1
ATOM 587 O O . ASN A 1 70 ? 23.377 -0.334 -6.000 1.00 93.12 70 ASN A O 1
ATOM 591 N N . ARG A 1 71 ? 21.725 -1.354 -7.127 1.00 95.00 71 ARG A N 1
ATOM 592 C CA . ARG A 1 71 ? 21.382 -0.207 -7.974 1.00 95.00 71 ARG A CA 1
ATOM 593 C C . ARG A 1 71 ? 20.113 0.463 -7.481 1.00 95.00 71 ARG A C 1
ATOM 595 O O . ARG A 1 71 ? 19.171 -0.199 -7.050 1.00 95.00 71 ARG A O 1
ATOM 602 N N . GLU A 1 72 ? 20.095 1.782 -7.603 1.00 95.69 72 GLU A N 1
ATOM 603 C CA . GLU A 1 72 ? 18.904 2.588 -7.369 1.00 95.69 72 GLU A CA 1
ATOM 604 C C . GLU A 1 72 ? 17.981 2.491 -8.581 1.00 95.69 72 GLU A C 1
ATOM 606 O O . GLU A 1 72 ? 18.386 2.769 -9.714 1.00 95.69 72 GLU A O 1
ATOM 611 N N . VAL A 1 73 ? 16.739 2.087 -8.345 1.00 96.06 73 VAL A N 1
ATOM 612 C CA . VAL A 1 73 ? 15.709 1.983 -9.373 1.00 96.06 73 VAL A CA 1
ATOM 613 C C . VAL A 1 73 ? 14.437 2.688 -8.910 1.00 96.06 73 VAL A C 1
ATOM 615 O O . VAL A 1 73 ? 13.982 2.466 -7.786 1.00 96.06 73 VAL A O 1
ATOM 618 N N . PRO A 1 74 ? 13.833 3.546 -9.750 1.00 96.38 74 PRO A N 1
ATOM 619 C CA . PRO A 1 74 ? 12.532 4.107 -9.437 1.00 96.38 74 PRO A CA 1
ATOM 620 C C . PRO A 1 74 ? 11.478 3.003 -9.513 1.00 96.38 74 PRO A C 1
ATOM 622 O O . PRO A 1 74 ? 11.427 2.239 -10.480 1.00 96.38 74 PRO A O 1
ATOM 625 N N . VAL A 1 75 ? 10.620 2.938 -8.501 1.00 96.75 75 VAL A N 1
ATOM 626 C CA . VAL A 1 75 ? 9.513 1.988 -8.437 1.00 96.75 75 VAL A CA 1
ATOM 627 C C . VAL A 1 75 ? 8.211 2.684 -8.063 1.00 96.75 75 VAL A C 1
ATOM 629 O O . VAL A 1 75 ? 8.177 3.705 -7.370 1.00 96.75 75 VAL A O 1
ATOM 632 N N . PHE A 1 76 ? 7.116 2.103 -8.535 1.00 96.75 76 PHE A N 1
ATOM 633 C CA . PHE A 1 76 ? 5.767 2.625 -8.394 1.00 96.75 76 PHE A CA 1
ATOM 634 C C . PHE A 1 76 ? 4.912 1.573 -7.709 1.00 96.75 76 PHE A C 1
ATOM 636 O O . PHE A 1 76 ? 4.658 0.510 -8.270 1.00 96.75 76 PHE A O 1
ATOM 643 N N . GLY A 1 77 ? 4.486 1.857 -6.490 1.00 95.81 77 GLY A N 1
ATOM 644 C CA . GLY A 1 77 ? 3.741 0.926 -5.667 1.00 95.81 77 GLY A CA 1
ATOM 645 C C . GLY A 1 77 ? 2.247 1.209 -5.610 1.00 95.81 77 GLY A C 1
ATOM 646 O O . GLY A 1 77 ? 1.801 2.342 -5.822 1.00 95.81 77 GLY A O 1
ATOM 647 N N . VAL A 1 78 ? 1.489 0.163 -5.293 1.00 96.06 78 VAL A N 1
ATOM 648 C CA . VAL A 1 78 ? 0.058 0.203 -4.978 1.00 96.06 78 VAL A CA 1
ATOM 649 C C . VAL A 1 78 ? -0.209 -0.529 -3.673 1.00 96.06 78 VAL A C 1
ATOM 651 O O . VAL A 1 78 ? 0.467 -1.509 -3.358 1.00 96.06 78 VAL A O 1
ATOM 654 N N . ILE A 1 79 ? -1.202 -0.054 -2.931 1.00 95.88 79 ILE A N 1
ATOM 655 C CA . ILE A 1 79 ? -1.728 -0.709 -1.737 1.00 95.88 79 ILE A CA 1
ATOM 656 C C . ILE A 1 79 ? -3.248 -0.592 -1.774 1.00 95.88 79 ILE A C 1
ATOM 658 O O . ILE A 1 79 ? -3.791 0.515 -1.829 1.00 95.88 79 ILE A O 1
ATOM 662 N N . GLU A 1 80 ? -3.928 -1.729 -1.751 1.00 94.31 80 GLU A N 1
ATOM 663 C CA . GLU A 1 80 ? -5.377 -1.828 -1.675 1.00 94.31 80 GLU A CA 1
ATOM 664 C C . GLU A 1 80 ? -5.810 -2.254 -0.273 1.00 94.31 80 GLU A C 1
ATOM 666 O O . GLU A 1 80 ? -5.362 -3.273 0.258 1.00 94.31 80 GLU A O 1
ATOM 671 N N . TYR A 1 81 ? -6.738 -1.490 0.298 1.00 93.25 81 TYR A N 1
ATOM 672 C CA . TYR A 1 81 ? -7.401 -1.827 1.548 1.00 93.25 81 TYR A CA 1
ATOM 673 C C . TYR A 1 81 ? -8.887 -2.099 1.338 1.00 93.25 81 TYR A C 1
ATOM 675 O O . TYR A 1 81 ? -9.579 -1.353 0.638 1.00 93.25 81 TYR A O 1
ATOM 683 N N . SER A 1 82 ? -9.378 -3.116 2.040 1.00 90.75 82 SER A N 1
ATOM 684 C CA . SER A 1 82 ? -10.782 -3.266 2.408 1.00 90.75 82 SER A CA 1
ATOM 685 C C . SER A 1 82 ? -10.984 -2.598 3.765 1.00 90.75 82 SER A C 1
ATOM 687 O O . SER A 1 82 ? -10.153 -2.751 4.661 1.00 90.75 82 SER A O 1
ATOM 689 N N . VAL A 1 83 ? -12.054 -1.827 3.922 1.00 89.00 83 VAL A N 1
ATOM 690 C CA . VAL A 1 83 ? -12.340 -1.090 5.156 1.00 89.00 83 VAL A CA 1
ATOM 691 C C . VAL A 1 83 ? -13.612 -1.636 5.783 1.00 89.00 83 VAL A C 1
ATOM 693 O O . VAL A 1 83 ? -14.665 -1.624 5.143 1.00 89.00 83 VAL A O 1
ATOM 696 N N . GLN A 1 84 ? -13.517 -2.086 7.033 1.00 85.31 84 GLN A N 1
ATOM 697 C CA . GLN A 1 84 ? -14.679 -2.462 7.836 1.00 85.31 84 GLN A CA 1
ATOM 698 C C . GLN A 1 84 ? -14.510 -2.035 9.291 1.00 85.31 84 GLN A C 1
ATOM 700 O O . GLN A 1 84 ? -13.457 -2.267 9.882 1.00 85.31 84 GLN A O 1
ATOM 705 N N . TYR A 1 85 ? -15.545 -1.459 9.894 1.00 84.19 85 TYR A N 1
ATOM 706 C CA . TYR A 1 85 ? -15.542 -0.962 11.269 1.00 84.19 85 TYR A CA 1
ATOM 707 C C . TYR A 1 85 ? -14.359 -0.020 11.540 1.00 84.19 85 TYR A C 1
ATOM 709 O O . TYR A 1 85 ? -13.688 -0.119 12.571 1.00 84.19 85 TYR A O 1
ATOM 717 N N . SER A 1 86 ? -14.062 0.865 10.585 1.00 79.12 86 SER A N 1
ATOM 718 C CA . SER A 1 86 ? -12.879 1.741 10.581 1.00 79.12 86 SER A CA 1
ATOM 719 C C . SER A 1 86 ? -11.517 1.022 10.650 1.00 79.12 86 SER A C 1
ATOM 721 O O . SER A 1 86 ? -10.503 1.646 10.975 1.00 79.12 86 SER A O 1
ATOM 723 N N . LEU A 1 87 ? -11.455 -0.280 10.358 1.00 84.62 87 LEU A N 1
ATOM 724 C CA . LEU A 1 87 ? -10.216 -1.051 10.251 1.00 84.62 87 LEU A CA 1
ATOM 725 C C . LEU A 1 87 ? -9.831 -1.211 8.781 1.00 84.62 87 LEU A C 1
ATOM 727 O O . LEU A 1 87 ? -10.653 -1.627 7.970 1.00 84.62 87 LEU A O 1
ATOM 731 N N . ASN A 1 88 ? -8.570 -0.915 8.457 1.00 90.25 88 ASN A N 1
ATOM 732 C CA . ASN A 1 88 ? -8.013 -1.142 7.126 1.00 90.25 88 ASN A CA 1
ATOM 733 C C . ASN A 1 88 ? -7.386 -2.541 7.077 1.00 90.25 88 ASN A C 1
ATOM 735 O O . ASN A 1 88 ? -6.361 -2.786 7.721 1.00 90.25 88 ASN A O 1
ATOM 739 N N . GLU A 1 89 ? -7.980 -3.447 6.311 1.00 90.69 89 GLU A N 1
ATOM 740 C CA . GLU A 1 89 ? -7.438 -4.770 6.014 1.00 90.69 89 GLU A CA 1
ATOM 741 C C . GLU A 1 89 ? -6.719 -4.738 4.665 1.00 90.69 89 GLU A C 1
ATOM 743 O O . GLU A 1 89 ? -7.294 -4.322 3.659 1.00 90.69 89 GLU A O 1
ATOM 748 N N . LEU A 1 90 ? -5.446 -5.145 4.648 1.00 91.25 90 LEU A N 1
ATOM 749 C CA . LEU A 1 90 ? -4.646 -5.207 3.427 1.00 91.25 90 LEU A CA 1
ATOM 750 C C . LEU A 1 90 ? -5.190 -6.313 2.516 1.00 91.25 90 LEU A C 1
ATOM 752 O O . LEU A 1 90 ? -5.123 -7.488 2.873 1.00 91.25 90 LEU A O 1
ATOM 756 N N . VAL A 1 91 ? -5.700 -5.932 1.347 1.00 90.31 91 VAL A N 1
ATOM 757 C CA . VAL A 1 91 ? -6.198 -6.866 0.329 1.00 90.31 91 VAL A CA 1
ATOM 758 C C . VAL A 1 91 ? -5.052 -7.280 -0.578 1.00 90.31 91 VAL A C 1
ATOM 760 O O . VAL A 1 91 ? -4.763 -8.466 -0.720 1.00 90.31 91 VAL A O 1
ATOM 763 N N . GLU A 1 92 ? -4.371 -6.292 -1.153 1.00 90.81 92 GLU A N 1
ATOM 764 C CA . GLU A 1 92 ? -3.288 -6.509 -2.101 1.00 90.81 92 GLU A CA 1
ATOM 765 C C . GLU A 1 92 ? -2.276 -5.362 -2.029 1.00 90.81 92 GLU A C 1
ATOM 767 O O . GLU A 1 92 ? -2.616 -4.209 -1.760 1.00 90.81 92 GLU A O 1
ATOM 772 N N . ASP A 1 93 ? -1.007 -5.690 -2.248 1.00 93.50 93 ASP A N 1
ATOM 773 C CA . ASP A 1 93 ? 0.076 -4.735 -2.431 1.00 93.50 93 ASP A CA 1
ATOM 774 C C . ASP A 1 93 ? 0.895 -5.136 -3.665 1.00 93.50 93 ASP A C 1
ATOM 776 O O . ASP A 1 93 ? 0.974 -6.305 -4.046 1.00 93.50 93 ASP A O 1
ATOM 780 N N . GLY A 1 94 ? 1.493 -4.151 -4.327 1.00 93.25 94 GLY A N 1
ATOM 781 C CA . GLY A 1 94 ? 2.255 -4.390 -5.545 1.00 93.25 94 GLY A CA 1
ATOM 782 C C . GLY A 1 94 ? 3.301 -3.318 -5.777 1.00 93.25 94 GLY A C 1
ATOM 783 O O . GLY A 1 94 ? 3.117 -2.167 -5.388 1.00 93.25 94 GLY A O 1
ATOM 784 N N . VAL A 1 95 ? 4.402 -3.699 -6.420 1.00 96.06 95 VAL A N 1
ATOM 785 C CA . VAL A 1 95 ? 5.485 -2.796 -6.820 1.00 96.06 95 VAL A CA 1
ATOM 786 C C . VAL A 1 95 ? 5.768 -3.015 -8.299 1.00 96.06 95 VAL A C 1
ATOM 788 O O . VAL A 1 95 ? 5.952 -4.144 -8.748 1.00 96.06 95 VAL A O 1
ATOM 791 N N . PHE A 1 96 ? 5.793 -1.926 -9.057 1.00 95.62 96 PHE A N 1
ATOM 792 C CA . PHE A 1 96 ? 5.944 -1.925 -10.505 1.00 95.62 96 PHE A CA 1
ATOM 793 C C . PHE A 1 96 ? 7.142 -1.076 -10.926 1.00 95.62 96 PHE A C 1
ATOM 795 O O . PHE A 1 96 ? 7.489 -0.096 -10.270 1.00 95.62 96 PHE A O 1
ATOM 802 N N . LEU A 1 97 ? 7.745 -1.420 -12.063 1.00 94.19 97 LEU A N 1
ATOM 803 C CA . LEU A 1 97 ? 8.882 -0.681 -12.627 1.00 94.19 97 LEU A CA 1
ATOM 804 C C . LEU A 1 97 ? 8.444 0.507 -13.488 1.00 94.19 97 LEU A C 1
ATOM 806 O O . LEU A 1 97 ? 9.236 1.395 -13.784 1.00 94.19 97 LEU A O 1
ATOM 810 N N . THR A 1 98 ? 7.186 0.517 -13.931 1.00 94.19 98 THR A N 1
ATOM 811 C CA . THR A 1 98 ? 6.654 1.550 -14.825 1.00 94.19 98 THR A CA 1
ATOM 812 C C . THR A 1 98 ? 5.291 2.037 -14.354 1.00 94.19 98 THR A C 1
ATOM 814 O O . THR A 1 98 ? 4.499 1.277 -13.792 1.00 94.19 98 THR A O 1
ATOM 817 N N . LEU A 1 99 ? 4.996 3.307 -14.632 1.00 92.50 99 LEU A N 1
ATOM 818 C CA . LEU A 1 99 ? 3.684 3.898 -14.360 1.00 92.50 99 LEU A CA 1
ATOM 819 C C . LEU A 1 99 ? 2.568 3.174 -15.124 1.00 92.50 99 LEU A C 1
ATOM 821 O O . LEU A 1 99 ? 1.510 2.932 -14.562 1.00 92.50 99 LEU A O 1
ATOM 825 N N . GLU A 1 100 ? 2.819 2.744 -16.363 1.00 91.44 100 GLU A N 1
ATOM 826 C CA . GLU A 1 100 ? 1.825 2.034 -17.181 1.00 91.44 100 GLU A CA 1
ATOM 827 C C . GLU A 1 100 ? 1.381 0.700 -16.567 1.00 91.44 100 GLU A C 1
ATOM 829 O O . GLU A 1 100 ? 0.208 0.330 -16.651 1.00 91.44 100 GLU A O 1
ATOM 834 N N . GLN A 1 101 ? 2.305 -0.036 -15.939 1.00 92.00 101 GLN A N 1
ATOM 835 C CA . GLN A 1 101 ? 1.978 -1.273 -15.224 1.00 92.00 101 GLN A CA 1
ATOM 836 C C . GLN A 1 101 ? 1.077 -0.992 -14.020 1.00 92.00 101 GLN A C 1
ATOM 838 O O . GLN A 1 101 ? 0.085 -1.692 -13.819 1.00 92.00 101 GLN A O 1
ATOM 843 N N . ARG A 1 102 ? 1.384 0.067 -13.267 1.00 92.81 102 ARG A N 1
ATOM 844 C CA . ARG A 1 102 ? 0.560 0.514 -12.144 1.00 92.81 102 ARG A CA 1
ATOM 845 C C . ARG A 1 102 ? -0.828 0.970 -12.602 1.00 92.81 102 ARG A C 1
ATOM 847 O O . ARG A 1 102 ? -1.833 0.577 -12.023 1.00 92.81 102 ARG A O 1
ATOM 854 N N . ASP A 1 103 ? -0.905 1.748 -13.674 1.00 87.94 103 ASP A N 1
ATOM 855 C CA . ASP A 1 103 ? -2.177 2.251 -14.198 1.00 87.94 103 ASP A CA 1
ATOM 856 C C . ASP A 1 103 ? -3.037 1.101 -14.764 1.00 87.94 103 ASP A C 1
ATOM 858 O O . ASP A 1 103 ? -4.269 1.116 -14.683 1.00 87.94 103 ASP A O 1
ATOM 862 N N . ARG A 1 104 ? -2.404 0.031 -15.270 1.00 88.56 104 ARG A N 1
ATOM 863 C CA . ARG A 1 104 ? -3.102 -1.211 -15.630 1.00 88.56 104 ARG A CA 1
ATOM 864 C C . ARG A 1 104 ? -3.723 -1.891 -14.409 1.00 88.56 104 ARG A C 1
ATOM 866 O O . ARG A 1 104 ? -4.851 -2.369 -14.533 1.00 88.56 104 ARG A O 1
ATOM 873 N N . TYR A 1 105 ? -3.048 -1.904 -13.258 1.00 87.62 105 TYR A N 1
ATOM 874 C CA . TYR A 1 105 ? -3.628 -2.407 -12.006 1.00 87.62 105 TYR A CA 1
ATOM 875 C C . TYR A 1 105 ? -4.903 -1.635 -11.641 1.00 87.62 105 TYR A C 1
ATOM 877 O O . TYR A 1 105 ? -5.931 -2.249 -11.368 1.00 87.62 105 TYR A O 1
ATOM 885 N N . GLU A 1 106 ? -4.895 -0.303 -11.764 1.00 85.12 106 GLU A N 1
ATOM 886 C CA . GLU A 1 106 ? -6.087 0.525 -11.523 1.00 85.12 106 GLU A CA 1
ATOM 887 C C . GLU A 1 106 ? -7.289 0.085 -12.369 1.00 85.12 106 GLU A C 1
ATOM 889 O O . GLU A 1 106 ? -8.430 0.050 -11.905 1.00 85.12 106 GLU A O 1
ATOM 894 N N . SER A 1 107 ? -7.039 -0.276 -13.630 1.00 84.94 107 SER A N 1
ATOM 895 C CA . SER A 1 107 ? -8.095 -0.727 -14.537 1.00 84.94 107 SER A CA 1
ATOM 896 C C . SER A 1 107 ? -8.728 -2.054 -14.106 1.00 84.94 107 SER A C 1
ATOM 898 O O . SER A 1 107 ? -9.921 -2.255 -14.339 1.00 84.94 107 SER A O 1
ATOM 900 N N . VAL A 1 108 ? -7.956 -2.938 -13.466 1.00 85.00 108 VAL A N 1
ATOM 901 C CA . VAL A 1 108 ? -8.439 -4.203 -12.893 1.00 85.00 108 VAL A CA 1
ATOM 902 C C . VAL A 1 108 ? -9.190 -3.922 -11.594 1.00 85.00 108 VAL A C 1
ATOM 904 O O . VAL A 1 108 ? -10.356 -4.297 -11.478 1.00 85.00 108 VAL A O 1
ATOM 907 N N . TYR A 1 109 ? -8.585 -3.142 -10.695 1.00 84.56 109 TYR A N 1
ATOM 908 C CA . TYR A 1 109 ? -9.178 -2.683 -9.436 1.00 84.56 109 TYR A CA 1
ATOM 909 C C . TYR A 1 109 ? -10.590 -2.103 -9.615 1.00 84.56 109 TYR A C 1
ATOM 911 O O . TYR A 1 109 ? -11.520 -2.438 -8.878 1.00 84.56 109 TYR A O 1
ATOM 919 N N . ARG A 1 110 ? -10.780 -1.251 -10.633 1.00 82.75 110 ARG A N 1
ATOM 920 C CA . ARG A 1 110 ? -12.078 -0.617 -10.920 1.00 82.75 110 ARG A CA 1
ATOM 921 C C . ARG A 1 110 ? -13.131 -1.588 -11.457 1.00 82.75 110 ARG A C 1
ATOM 923 O O . ARG A 1 110 ? -14.320 -1.308 -11.331 1.00 82.75 110 ARG A O 1
ATOM 930 N N . ARG A 1 111 ? -12.726 -2.690 -12.095 1.00 77.75 111 ARG A N 1
ATOM 931 C CA . ARG A 1 111 ? -13.648 -3.683 -12.678 1.00 77.75 111 ARG A CA 1
ATOM 932 C C . ARG A 1 111 ? -14.177 -4.666 -11.645 1.00 77.75 111 ARG A C 1
ATOM 934 O O . ARG A 1 111 ? -15.283 -5.173 -11.820 1.00 77.75 111 ARG A O 1
ATOM 941 N N . GLU A 1 112 ? -13.414 -4.918 -10.591 1.00 67.56 112 GLU A N 1
ATOM 942 C CA . GLU A 1 112 ? -13.763 -5.874 -9.547 1.00 67.56 112 GLU A CA 1
ATOM 943 C C . GLU A 1 112 ? -14.201 -5.127 -8.282 1.00 67.56 112 GLU A C 1
ATOM 945 O O . GLU A 1 112 ? -13.370 -4.696 -7.482 1.00 67.56 112 GLU A O 1
ATOM 950 N N . PRO A 1 113 ? -15.515 -4.919 -8.069 1.00 62.88 113 PRO A N 1
ATOM 951 C CA . PRO A 1 113 ? -15.984 -4.538 -6.750 1.00 62.88 113 PRO A CA 1
ATOM 952 C C . PRO A 1 113 ? -15.695 -5.687 -5.781 1.00 62.88 113 PRO A C 1
ATOM 954 O O . PRO A 1 113 ? -15.989 -6.845 -6.096 1.00 62.88 113 PRO A O 1
ATOM 957 N N . LEU A 1 114 ? -15.179 -5.354 -4.594 1.00 59.94 114 LEU A N 1
ATOM 958 C CA . LEU A 1 114 ? -15.112 -6.262 -3.448 1.00 59.94 114 LEU A CA 1
ATOM 959 C C . LEU A 1 114 ? -16.543 -6.668 -3.072 1.00 59.94 114 LEU A C 1
ATOM 961 O O . LEU A 1 114 ? -17.201 -6.054 -2.237 1.00 59.94 114 LEU A O 1
ATOM 965 N N . ARG A 1 115 ? -17.085 -7.680 -3.753 1.00 57.00 115 ARG A N 1
ATOM 966 C CA . ARG A 1 115 ? -18.341 -8.301 -3.346 1.00 57.00 115 ARG A CA 1
ATOM 967 C C . ARG A 1 115 ? -18.049 -9.110 -2.088 1.00 57.00 115 ARG A C 1
ATOM 969 O O . ARG A 1 115 ? -17.052 -9.832 -2.095 1.00 57.00 115 ARG A O 1
ATOM 976 N N . PRO A 1 116 ? -18.903 -9.063 -1.051 1.00 53.78 116 PRO A N 1
ATOM 977 C CA . PRO A 1 116 ? -18.774 -9.951 0.097 1.00 53.78 116 PRO A CA 1
ATOM 978 C C . PRO A 1 116 ? -18.740 -11.403 -0.396 1.00 53.78 116 PRO A C 1
ATOM 980 O O . PRO A 1 116 ? -19.746 -11.971 -0.830 1.00 53.78 116 PRO A O 1
ATOM 983 N N . TYR A 1 117 ? -17.542 -11.989 -0.417 1.00 53.72 117 TYR A N 1
ATOM 984 C CA . TYR A 1 117 ? -17.302 -13.287 -1.028 1.00 53.72 117 TYR A CA 1
ATOM 985 C C . TYR A 1 117 ? -17.488 -14.367 0.034 1.00 53.72 117 TYR A C 1
ATOM 987 O O . TYR A 1 117 ? -16.538 -14.947 0.553 1.00 53.72 117 TYR A O 1
ATOM 995 N N . TRP A 1 118 ? -18.750 -14.695 0.321 1.00 53.41 118 TRP A N 1
ATOM 996 C CA . TRP A 1 118 ? -19.153 -15.785 1.226 1.00 53.41 118 TRP A CA 1
ATOM 997 C C . TRP A 1 118 ? -18.559 -17.164 0.861 1.00 53.41 118 TRP A C 1
ATOM 999 O O . TRP A 1 118 ? -18.705 -18.131 1.605 1.00 53.41 118 TRP A O 1
ATOM 1009 N N . ARG A 1 119 ? -17.888 -17.283 -0.292 1.00 54.75 119 ARG A N 1
ATOM 1010 C CA . ARG A 1 119 ? -17.237 -18.498 -0.799 1.00 54.75 119 ARG A CA 1
ATOM 1011 C C . ARG A 1 119 ? -15.717 -18.536 -0.583 1.00 54.75 119 ARG A C 1
ATOM 1013 O O . ARG A 1 119 ? -15.057 -19.362 -1.211 1.00 54.75 119 ARG A O 1
ATOM 1020 N N . HIS A 1 120 ? -15.145 -17.703 0.292 1.00 53.59 120 HIS A N 1
ATOM 1021 C CA . HIS A 1 120 ? -13.721 -17.822 0.622 1.00 53.59 120 HIS A CA 1
ATOM 1022 C C . HIS A 1 120 ? -13.450 -19.188 1.293 1.00 53.59 120 HIS A C 1
ATOM 1024 O O . HIS A 1 120 ? -14.161 -19.557 2.234 1.00 53.59 120 HIS A O 1
ATOM 1030 N N . PRO A 1 121 ? -12.447 -19.974 0.853 1.00 62.56 121 PRO A N 1
ATOM 1031 C CA . PRO A 1 121 ? -12.194 -21.319 1.381 1.00 62.56 121 PRO A CA 1
ATOM 1032 C C . PRO A 1 121 ? -11.922 -21.337 2.894 1.00 62.56 121 PRO A C 1
ATOM 1034 O O . PRO A 1 121 ? -12.262 -22.313 3.560 1.00 62.56 121 PRO A O 1
ATOM 1037 N N . GLY A 1 122 ? -11.406 -20.241 3.460 1.00 66.81 122 GLY A N 1
ATOM 1038 C CA . GLY A 1 122 ? -11.241 -20.073 4.908 1.00 66.81 122 GLY A CA 1
ATOM 1039 C C . GLY A 1 122 ? -12.560 -20.127 5.690 1.00 66.81 122 GLY A C 1
ATOM 1040 O O . GLY A 1 122 ? -12.622 -20.772 6.735 1.00 66.81 122 GLY A O 1
ATOM 1041 N N . HIS A 1 123 ? -13.651 -19.565 5.156 1.00 74.56 123 HIS A N 1
ATOM 1042 C CA . HIS A 1 123 ? -14.966 -19.631 5.805 1.00 74.56 123 HIS A CA 1
ATOM 1043 C C . HIS A 1 123 ? -15.515 -21.060 5.864 1.00 74.56 123 HIS A C 1
ATOM 1045 O O . HIS A 1 123 ? -16.241 -21.397 6.796 1.00 74.56 123 HIS A O 1
ATOM 1051 N N . ARG A 1 124 ? -15.131 -21.933 4.921 1.00 78.38 124 ARG A N 1
ATOM 1052 C CA . ARG A 1 124 ? -15.519 -23.354 4.943 1.00 78.38 124 ARG A CA 1
ATOM 1053 C C . ARG A 1 124 ? -14.857 -24.104 6.094 1.00 78.38 124 ARG A C 1
ATOM 1055 O O . ARG A 1 124 ? -15.525 -24.885 6.763 1.00 78.38 124 ARG A O 1
ATOM 1062 N N . TRP A 1 125 ? -13.576 -23.837 6.346 1.00 84.38 125 TRP A N 1
ATOM 1063 C CA . TRP A 1 125 ? -12.854 -24.409 7.486 1.00 84.38 125 TRP A CA 1
ATOM 1064 C C . TRP A 1 125 ? -13.396 -23.897 8.817 1.00 84.38 125 TRP A C 1
ATOM 1066 O O . TRP A 1 125 ? -13.575 -24.680 9.747 1.00 84.38 125 TRP A O 1
ATOM 1076 N N . LEU A 1 126 ? -13.733 -22.608 8.883 1.00 84.25 126 LEU A N 1
ATOM 1077 C CA . LEU A 1 126 ? -14.327 -21.996 10.069 1.00 84.25 126 LEU A CA 1
ATOM 1078 C C . LEU A 1 126 ? -15.710 -22.600 10.370 1.00 84.25 126 LEU A C 1
ATOM 1080 O O . LEU A 1 126 ? -15.979 -23.000 11.501 1.00 84.25 126 LEU A O 1
ATOM 1084 N N . LEU A 1 127 ? -16.548 -22.778 9.344 1.00 88.06 127 LEU A N 1
ATOM 1085 C CA . LEU A 1 127 ? -17.857 -23.419 9.475 1.00 88.06 127 LEU A CA 1
ATOM 1086 C C . LEU A 1 127 ? -17.733 -24.896 9.880 1.00 88.06 127 LEU A C 1
ATOM 1088 O O . LEU A 1 127 ? -18.455 -25.347 10.767 1.00 88.06 127 LEU A O 1
ATOM 1092 N N . ALA A 1 128 ? -16.780 -25.635 9.304 1.00 90.25 128 ALA A N 1
ATOM 1093 C CA . ALA A 1 128 ? -16.500 -27.016 9.697 1.00 90.25 128 ALA A CA 1
ATOM 1094 C C . ALA A 1 128 ? -16.070 -27.122 11.171 1.00 90.25 128 ALA A C 1
ATOM 1096 O O . ALA A 1 128 ? -16.563 -27.988 11.897 1.00 90.25 128 ALA A O 1
ATOM 1097 N N . ALA A 1 129 ? -15.208 -26.211 11.635 1.00 90.81 129 ALA A N 1
AT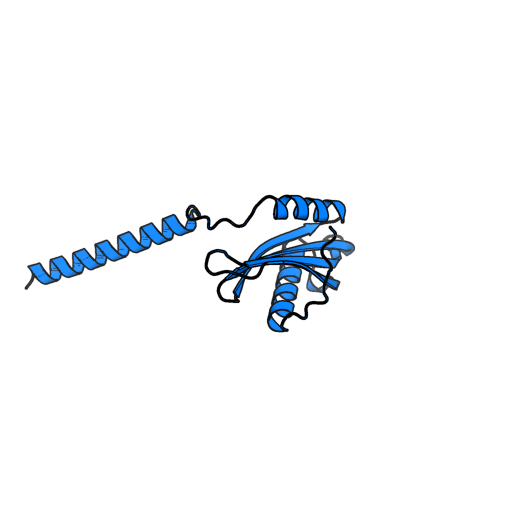OM 1098 C CA . ALA A 1 129 ? -14.786 -26.150 13.031 1.00 90.81 129 ALA A CA 1
ATOM 1099 C C . ALA A 1 129 ? -15.960 -25.833 13.971 1.00 90.81 129 ALA A C 1
ATOM 1101 O O . ALA A 1 129 ? -16.136 -26.520 14.978 1.00 90.81 129 ALA A O 1
ATOM 1102 N N . MET A 1 130 ? -16.809 -24.856 13.625 1.00 95.25 130 MET A N 1
ATOM 1103 C CA . MET A 1 130 ? -18.002 -24.529 14.418 1.00 95.25 130 MET A CA 1
ATOM 1104 C C . MET A 1 130 ? -18.955 -25.723 14.532 1.00 95.25 130 MET A C 1
ATOM 1106 O O . MET A 1 130 ? -19.459 -25.999 15.622 1.00 95.25 130 MET A O 1
ATOM 1110 N N . VAL A 1 131 ? -19.174 -26.466 13.443 1.00 95.94 131 VAL A N 1
ATOM 1111 C CA . VAL A 1 131 ? -20.031 -27.662 13.451 1.00 95.94 131 VAL A CA 1
ATOM 1112 C C . VAL A 1 131 ? -19.446 -28.756 14.346 1.00 95.94 131 VAL A C 1
ATOM 1114 O O . VAL A 1 131 ? -20.170 -29.310 15.171 1.00 95.94 131 VAL A O 1
ATOM 1117 N N . LEU A 1 132 ? -18.142 -29.033 14.251 1.00 97.00 132 LEU A N 1
ATOM 1118 C CA . LEU A 1 132 ? -17.470 -30.036 15.085 1.00 97.00 132 LEU A CA 1
ATOM 1119 C C . LEU A 1 132 ? -17.565 -29.713 16.579 1.00 97.00 132 LEU A C 1
ATOM 1121 O O . LEU A 1 132 ? -17.924 -30.584 17.373 1.00 97.00 132 LEU A O 1
ATOM 1125 N N . VAL A 1 133 ? -17.299 -28.461 16.959 1.00 95.88 133 VAL A N 1
ATOM 1126 C CA . VAL A 1 133 ? -17.422 -28.006 18.353 1.00 95.88 133 VAL A CA 1
ATOM 1127 C C . VAL A 1 133 ? -18.868 -28.126 18.836 1.00 95.88 133 VAL A C 1
ATOM 1129 O O . VAL A 1 133 ? -19.105 -28.616 19.939 1.00 95.88 133 VAL A O 1
ATOM 1132 N N . SER A 1 134 ? -19.839 -27.751 18.000 1.00 95.50 134 SER A N 1
ATOM 1133 C CA . SER A 1 134 ? -21.266 -27.852 18.335 1.00 95.50 134 SER A CA 1
ATOM 1134 C C . SER A 1 134 ? -21.697 -29.301 18.576 1.00 95.50 134 SER A C 1
ATOM 1136 O O . SER A 1 134 ? -22.378 -29.585 19.561 1.00 95.50 134 SER A O 1
ATOM 1138 N N . ILE A 1 135 ? -21.262 -30.234 17.720 1.00 96.88 135 ILE A N 1
ATOM 1139 C CA . ILE A 1 135 ? -21.539 -31.670 17.872 1.00 96.88 135 ILE A CA 1
ATOM 1140 C C . ILE A 1 135 ? -20.895 -32.203 19.154 1.00 96.88 135 ILE A C 1
ATOM 1142 O O . ILE A 1 135 ? -21.574 -32.850 19.949 1.00 96.88 135 ILE A O 1
ATOM 1146 N N . GLY A 1 136 ? -19.615 -31.895 19.390 1.00 96.38 136 GLY A N 1
ATOM 1147 C CA . GLY A 1 136 ? -18.907 -32.302 20.604 1.00 96.38 136 GLY A CA 1
ATOM 1148 C C . GLY A 1 136 ? -19.630 -31.830 21.867 1.00 96.38 136 GLY A C 1
ATOM 1149 O O . GLY A 1 136 ? -19.915 -32.625 22.763 1.00 96.38 136 GLY A O 1
ATOM 1150 N N . TRP A 1 137 ? -20.036 -30.561 21.902 1.00 95.69 137 TRP A N 1
ATOM 1151 C CA . TRP A 1 137 ? -20.771 -30.006 23.035 1.00 95.69 137 TRP A CA 1
ATOM 1152 C C . TRP A 1 137 ? -22.130 -30.681 23.249 1.00 95.69 137 TRP A C 1
ATOM 1154 O O . TRP A 1 137 ? -22.464 -31.069 24.369 1.00 95.69 137 TRP A O 1
ATOM 1164 N N . LEU A 1 138 ? -22.893 -30.900 22.174 1.00 94.94 138 LEU A N 1
ATOM 1165 C CA . LEU A 1 138 ? -24.173 -31.609 22.235 1.00 94.94 138 LEU A CA 1
ATOM 1166 C C . LEU A 1 138 ? -24.012 -33.051 22.729 1.00 94.94 138 LEU A C 1
ATOM 1168 O O . LEU A 1 138 ? -24.810 -33.498 23.551 1.00 94.94 138 LEU A O 1
ATOM 1172 N N . THR A 1 139 ? -22.971 -33.766 22.292 1.00 95.19 139 THR A N 1
ATOM 1173 C CA . THR A 1 139 ? -22.699 -35.131 22.773 1.00 95.19 139 THR A CA 1
ATOM 1174 C C . THR A 1 139 ? -22.357 -35.167 24.260 1.00 95.19 139 THR A C 1
ATOM 1176 O O . THR A 1 139 ? -22.882 -36.019 24.976 1.00 95.19 139 THR A O 1
ATOM 1179 N N . VAL A 1 140 ? -21.565 -34.211 24.757 1.00 95.00 140 VAL A N 1
ATOM 1180 C CA . VAL A 1 140 ? -21.267 -34.079 26.193 1.00 95.00 140 VAL A CA 1
ATOM 1181 C C . VAL A 1 140 ? -22.543 -33.816 26.993 1.00 95.00 140 VAL A C 1
ATOM 1183 O O . VAL A 1 140 ? -22.772 -34.465 28.013 1.00 95.00 140 VAL A O 1
ATOM 1186 N N . LEU A 1 141 ? -23.403 -32.905 26.528 1.00 93.69 141 LEU A N 1
ATOM 1187 C CA . LEU A 1 141 ? -24.678 -32.605 27.187 1.00 93.69 141 LEU A CA 1
ATOM 1188 C C . LEU A 1 141 ? -25.626 -33.813 27.201 1.00 93.69 141 LEU A C 1
ATOM 1190 O O . LEU A 1 141 ? -26.267 -34.072 28.220 1.00 93.69 141 LEU A O 1
ATOM 1194 N N . LEU A 1 142 ? -25.694 -34.572 26.104 1.00 93.50 142 LEU A N 1
ATOM 1195 C CA . LEU A 1 142 ? -26.504 -35.789 26.004 1.00 93.50 142 LEU A CA 1
ATOM 1196 C C . LEU A 1 142 ? -26.013 -36.886 26.949 1.00 93.50 142 LEU A C 1
ATOM 1198 O O . LEU A 1 142 ? -26.818 -37.441 27.691 1.00 93.50 142 LEU A O 1
ATOM 1202 N N . LEU A 1 143 ? -24.705 -37.159 26.972 1.00 92.62 143 LEU A N 1
ATOM 1203 C CA . LEU A 1 143 ? -24.107 -38.131 27.891 1.00 92.62 143 LEU A CA 1
ATOM 1204 C C . LEU A 1 143 ? -24.356 -37.740 29.347 1.00 92.62 143 LEU A C 1
ATOM 1206 O O . LEU A 1 143 ? -24.746 -38.578 30.156 1.00 92.62 143 LEU A O 1
ATOM 1210 N N . ARG A 1 144 ? -24.210 -36.452 29.668 1.00 89.81 144 ARG A N 1
ATOM 1211 C CA . ARG A 1 144 ? -24.467 -35.935 31.013 1.00 89.81 144 ARG A CA 1
ATOM 1212 C C . ARG A 1 144 ? -25.932 -36.078 31.426 1.00 89.81 144 ARG A C 1
ATOM 1214 O O . ARG A 1 144 ? -26.188 -36.322 32.595 1.00 89.81 144 ARG A O 1
ATOM 1221 N N . LYS A 1 145 ? -26.876 -35.943 30.489 1.00 87.38 145 LYS A N 1
ATOM 1222 C CA . LYS A 1 145 ? -28.312 -36.154 30.735 1.00 87.38 145 LYS A CA 1
ATOM 1223 C C . LYS A 1 145 ? -28.681 -37.637 30.869 1.00 87.38 145 LYS A C 1
ATOM 1225 O O . LYS A 1 145 ? -29.639 -37.940 31.555 1.00 87.38 145 LYS A O 1
ATOM 1230 N N . LEU A 1 146 ? -27.962 -38.536 30.197 1.00 84.75 146 LEU A N 1
ATOM 1231 C CA . LEU A 1 146 ? -28.187 -39.989 30.251 1.00 84.75 146 LEU A CA 1
ATOM 1232 C C . LEU A 1 146 ? -27.554 -40.664 31.477 1.00 84.75 146 LEU A C 1
ATOM 1234 O O . LEU A 1 146 ? -27.993 -41.743 31.859 1.00 84.75 146 LEU A O 1
ATOM 1238 N N . MET A 1 147 ? -26.517 -40.059 32.066 1.00 73.56 147 MET A N 1
ATOM 1239 C CA . MET A 1 147 ? -25.881 -40.522 33.310 1.00 73.56 147 MET A CA 1
ATOM 1240 C C . MET A 1 147 ? -26.494 -39.913 34.588 1.00 73.56 147 MET A C 1
ATOM 1242 O O . MET A 1 147 ? -25.997 -40.184 35.681 1.00 73.56 147 MET A O 1
ATOM 1246 N N . LEU A 1 148 ? -27.532 -39.083 34.449 1.00 53.53 148 LEU A N 1
ATOM 1247 C CA . LEU A 1 148 ? -28.348 -38.500 35.522 1.00 53.53 148 LEU A CA 1
ATOM 1248 C C . LEU A 1 148 ? -29.718 -39.181 35.533 1.00 53.53 148 LEU A C 1
ATOM 1250 O O . LEU A 1 148 ? -30.219 -39.442 36.647 1.00 53.53 148 LEU A O 1
#

Radius of gyration: 21.77 Å; chains: 1; bounding box: 51×57×53 Å